Protein AF-A0A8J8SZK0-F1 (afdb_monomer_lite)

Radius of gyration: 17.5 Å; chains: 1; bounding box: 56×32×45 Å

InterPro domains:
  IPR012317 Poly(ADP-ribose) polymerase, catalytic domain [PF00644] (35-79)

Secondary structure (DSSP, 8-state):
--------SSTT--SS-SS---TTT--TT-SS-GGG-TT-EEEEEEE-GGGHHHHHHH-PPPBS--TT-SBEEEB-HHHHHHHHHHHHTTSEEEEEEEEE-GGGEEEEEE---TTT-SS-EEEEEESSTTSEEEEEEEEEEEEEES-EEEEEEEEEEEEEEEEES-EEEEEEEE--SS--

Organism: Halteria grandinella (NCBI:txid5974)

Foldseek 3Di:
DDDPQQDALAPPDPDRDNADAALQVRDRRDNHHVLPDPLWDKWKAKAELACVQVCQVPNDDWACADPQGIAGKTFHPLLSQLNNCVRHVPQWIKMWIKTHRQVQWDKDWAAAPPPRGPGIGMMTGHHPRSNMDGQEMEIEDHEREEERAAQRHEYEYHDHYYYHYHYHYVYYYYCPVDDD

pLDDT: mean 93.97, std 8.48, range [49.31, 98.62]

Sequence (180 aa):
MVEPKSRCKAADCTEAHTKHYCKICKSSDSNHKARNCPQGINLYHGTKVSVISKIISEGLNPSTSGRIGPGIYFANLDTAMHVANSRGQGTGTVVVRCRVNASKCKTGHHPKWEGVTPTSFDEWCLQDSTSYRITGILLVNGVIDGDINMPGGDIVISGVCTFRGNITAGNIDGWGGGNF

Structure (mmCIF, N/CA/C/O backbone):
data_AF-A0A8J8SZK0-F1
#
_entry.id   AF-A0A8J8SZK0-F1
#
loop_
_atom_site.group_PDB
_atom_site.id
_atom_site.type_symbol
_atom_site.label_atom_id
_atom_site.label_alt_id
_atom_site.label_comp_id
_atom_site.label_asym_id
_atom_site.label_entity_id
_atom_site.label_seq_id
_atom_site.pdbx_PDB_ins_code
_atom_site.Cartn_x
_atom_site.Cartn_y
_atom_site.Cartn_z
_atom_site.occupancy
_atom_site.B_iso_or_equiv
_atom_site.auth_seq_id
_atom_site.auth_comp_id
_atom_site.auth_asym_id
_atom_site.auth_atom_id
_atom_site.pdbx_PDB_model_num
ATOM 1 N N . MET A 1 1 ? -37.175 -9.561 25.567 1.00 49.31 1 MET A N 1
ATOM 2 C CA . MET A 1 1 ? -36.578 -8.500 24.729 1.00 49.31 1 MET A CA 1
ATOM 3 C C . MET A 1 1 ? -35.073 -8.654 24.840 1.00 49.31 1 MET A C 1
ATOM 5 O O . MET A 1 1 ? -34.579 -8.654 25.958 1.00 49.31 1 MET A O 1
ATOM 9 N N . VAL A 1 2 ? -34.364 -8.920 23.743 1.00 55.78 2 VAL A N 1
ATOM 10 C CA . VAL A 1 2 ? -32.894 -8.993 23.764 1.00 55.78 2 VAL A CA 1
ATOM 11 C C . VAL A 1 2 ? -32.396 -7.557 23.649 1.00 55.78 2 VAL A C 1
ATOM 13 O O . VAL A 1 2 ? -32.698 -6.904 22.652 1.00 55.78 2 VAL A O 1
ATOM 16 N N . GLU A 1 3 ? -31.706 -7.044 24.668 1.00 57.47 3 GLU A N 1
ATOM 17 C CA . GLU A 1 3 ? -31.039 -5.745 24.559 1.00 57.47 3 GLU A CA 1
ATOM 18 C C . GLU A 1 3 ? -30.103 -5.759 23.341 1.00 57.47 3 GLU A C 1
ATOM 20 O O . GLU A 1 3 ? -29.371 -6.739 23.144 1.00 57.47 3 GLU A O 1
ATOM 25 N N . PRO A 1 4 ? -30.112 -4.717 22.491 1.00 62.22 4 PRO A N 1
ATOM 26 C CA . PRO A 1 4 ? -29.182 -4.652 21.379 1.00 62.22 4 PRO A CA 1
ATOM 27 C C . PRO A 1 4 ? -27.761 -4.664 21.945 1.00 62.22 4 PRO A C 1
ATOM 29 O O . PRO A 1 4 ? -27.357 -3.734 22.643 1.00 62.22 4 PRO A O 1
ATOM 32 N N . LYS A 1 5 ? -27.002 -5.731 21.647 1.00 63.31 5 LYS A N 1
ATOM 33 C CA . LYS A 1 5 ? -25.571 -5.810 21.967 1.00 63.31 5 LYS A CA 1
ATOM 34 C C . LYS A 1 5 ? -24.927 -4.516 21.488 1.00 63.31 5 LYS A C 1
ATOM 36 O O . LYS A 1 5 ? -25.009 -4.205 20.299 1.00 63.31 5 LYS A O 1
ATOM 41 N N . SER A 1 6 ? -24.330 -3.762 22.407 1.00 77.00 6 SER A N 1
ATOM 42 C CA . SER A 1 6 ? -23.679 -2.497 22.087 1.00 77.00 6 SER A CA 1
ATOM 43 C C . SER A 1 6 ? -22.651 -2.730 20.977 1.00 77.00 6 SER A C 1
ATOM 45 O O . SER A 1 6 ? -21.693 -3.486 21.127 1.00 77.00 6 SER A O 1
ATOM 47 N N . ARG A 1 7 ? -22.904 -2.142 19.806 1.00 89.75 7 ARG A N 1
ATOM 48 C CA . ARG A 1 7 ? -21.981 -2.177 18.667 1.00 89.75 7 ARG A CA 1
ATOM 49 C C . ARG A 1 7 ? -21.051 -0.978 18.761 1.00 89.75 7 ARG A C 1
ATOM 51 O O . ARG A 1 7 ? -21.406 0.049 19.336 1.00 89.75 7 ARG A O 1
ATOM 58 N N . CYS A 1 8 ? -19.858 -1.106 18.193 1.00 94.81 8 CYS A N 1
ATOM 59 C CA . CYS A 1 8 ? -18.928 0.011 18.121 1.00 94.81 8 CYS A CA 1
ATOM 60 C C . CYS A 1 8 ? -19.484 1.186 17.306 1.00 94.81 8 CYS A C 1
ATOM 62 O O . CYS A 1 8 ? -20.423 1.044 16.524 1.00 94.81 8 CYS A O 1
ATOM 64 N N . LYS A 1 9 ? -18.828 2.339 17.441 1.00 94.94 9 LYS A N 1
ATOM 65 C CA . LYS A 1 9 ? -19.215 3.592 16.781 1.00 94.94 9 LYS A CA 1
ATOM 66 C C . LYS A 1 9 ? -18.810 3.673 15.306 1.00 94.94 9 LYS A C 1
ATOM 68 O O . LYS A 1 9 ? -19.183 4.631 14.637 1.00 94.94 9 LYS A O 1
ATOM 73 N N . ALA A 1 10 ? -17.994 2.741 14.807 1.00 95.00 10 ALA A N 1
ATOM 74 C CA . ALA A 1 10 ? -17.503 2.791 13.437 1.00 95.00 10 ALA A CA 1
ATOM 75 C C . ALA A 1 10 ? -18.588 2.388 12.438 1.00 95.00 10 ALA A C 1
ATOM 77 O O . ALA A 1 10 ? -19.067 1.252 12.457 1.00 95.00 10 ALA A O 1
ATOM 78 N N . ALA A 1 11 ? -18.922 3.317 11.539 1.00 87.56 11 ALA A N 1
ATOM 79 C CA . ALA A 1 11 ? -19.845 3.056 10.443 1.00 87.56 11 ALA A CA 1
ATOM 80 C C . ALA A 1 11 ? -19.405 1.813 9.645 1.00 87.56 11 ALA A C 1
ATOM 82 O O . ALA A 1 11 ? -18.209 1.557 9.443 1.00 87.56 11 ALA A O 1
ATOM 83 N N . ASP A 1 12 ? -20.387 1.004 9.250 1.00 86.31 12 ASP A N 1
ATOM 84 C CA . ASP A 1 12 ? -20.227 -0.230 8.472 1.00 86.31 12 ASP A CA 1
ATOM 85 C C . ASP A 1 12 ? -19.379 -1.325 9.138 1.00 86.31 12 ASP A C 1
ATOM 87 O O . ASP A 1 12 ? -18.973 -2.289 8.483 1.00 86.31 12 ASP A O 1
ATOM 91 N N . CYS A 1 13 ? -19.045 -1.206 10.425 1.00 91.25 13 CYS A N 1
ATOM 92 C CA . CYS A 1 13 ? -18.371 -2.275 11.149 1.00 91.25 13 CYS A CA 1
ATOM 93 C C . CYS A 1 13 ? -19.347 -3.429 11.437 1.00 91.25 13 CYS A C 1
ATOM 95 O O . CYS A 1 13 ? -20.349 -3.281 12.144 1.00 91.25 13 CYS A O 1
ATOM 97 N N . THR A 1 14 ? -19.050 -4.599 10.872 1.00 90.25 14 THR A N 1
ATOM 98 C CA . THR A 1 14 ? -19.838 -5.831 11.029 1.00 90.25 14 THR A CA 1
ATOM 99 C C . THR A 1 14 ? -19.298 -6.748 12.125 1.00 90.25 14 THR A C 1
ATOM 101 O O . THR A 1 14 ? -19.917 -7.764 12.426 1.00 90.25 14 THR A O 1
ATOM 104 N N . GLU A 1 15 ? -18.168 -6.391 12.735 1.00 90.56 15 GLU A N 1
ATOM 105 C CA . GLU A 1 15 ? -17.519 -7.175 13.781 1.00 90.56 15 GLU A CA 1
ATOM 106 C C . GLU A 1 15 ? -18.238 -7.013 15.132 1.00 90.56 15 GLU A C 1
ATOM 108 O O . GLU A 1 15 ? -18.792 -5.959 15.461 1.00 90.56 15 GLU A O 1
ATOM 113 N N . ALA A 1 16 ? -18.239 -8.081 15.930 1.00 92.12 16 ALA A N 1
ATOM 114 C CA . ALA A 1 16 ? -18.909 -8.119 17.224 1.00 92.12 16 ALA A CA 1
ATOM 115 C C . ALA A 1 16 ? -18.003 -7.562 18.335 1.00 92.12 16 ALA A C 1
ATOM 117 O O . ALA A 1 16 ? -17.349 -8.314 19.053 1.00 92.12 16 ALA A O 1
ATOM 118 N N . HIS A 1 17 ? -17.972 -6.237 18.485 1.00 92.50 17 HIS A N 1
ATOM 119 C CA . HIS A 1 17 ? -17.230 -5.562 19.553 1.00 92.50 17 HIS A CA 1
ATOM 120 C C . HIS A 1 17 ? -17.855 -4.201 19.920 1.00 92.50 17 HIS A C 1
ATOM 122 O O . HIS A 1 17 ? -18.573 -3.589 19.127 1.00 92.50 17 HIS A O 1
ATOM 128 N N . THR A 1 18 ? -17.555 -3.701 21.123 1.00 95.25 18 THR A N 1
ATOM 129 C CA . THR A 1 18 ? -18.160 -2.473 21.684 1.00 95.25 18 THR A CA 1
ATOM 130 C C . THR A 1 18 ? -17.348 -1.203 21.419 1.00 95.25 18 THR A C 1
ATOM 132 O O . THR A 1 18 ? -17.902 -0.108 21.433 1.00 95.25 18 THR A O 1
ATOM 135 N N . LYS A 1 19 ? -16.045 -1.334 21.135 1.00 96.31 19 LYS A N 1
ATOM 136 C CA . LYS A 1 19 ? -15.126 -0.232 20.797 1.00 96.31 19 LYS A CA 1
ATOM 137 C C . LYS A 1 19 ? -14.391 -0.533 19.502 1.00 96.31 19 LYS A C 1
ATOM 139 O O . LYS A 1 19 ? -14.050 -1.690 19.281 1.00 96.31 19 LYS A O 1
ATOM 144 N N . HIS A 1 20 ? -14.145 0.466 18.655 1.00 96.62 20 HIS A N 1
ATOM 145 C CA . HIS A 1 20 ? -13.394 0.259 17.409 1.00 96.62 20 HIS A CA 1
ATOM 146 C C . HIS A 1 20 ? -12.003 0.884 17.490 1.00 96.62 20 HIS A C 1
ATOM 148 O O . HIS A 1 20 ? -11.860 2.105 17.532 1.00 96.62 20 HIS A O 1
ATOM 154 N N . TYR A 1 21 ? -10.961 0.063 17.464 1.00 96.94 21 TYR A N 1
ATOM 155 C CA . TYR A 1 21 ? -9.591 0.562 17.447 1.00 96.94 21 TYR A CA 1
ATOM 156 C C . TYR A 1 21 ? -9.166 0.984 16.035 1.00 96.94 21 TYR A C 1
ATOM 158 O O . TYR A 1 21 ? -9.271 0.210 15.084 1.00 96.94 21 TYR A O 1
ATOM 166 N N . CYS A 1 22 ? -8.607 2.187 15.899 1.00 97.38 22 CYS A N 1
ATOM 167 C CA . CYS A 1 22 ? -8.012 2.634 14.643 1.00 97.38 22 CYS A CA 1
ATOM 168 C C . CYS A 1 22 ? -6.484 2.607 14.722 1.00 97.38 22 CYS A C 1
ATOM 170 O O . CYS A 1 22 ? -5.864 3.430 15.391 1.00 97.38 22 CYS A O 1
ATOM 172 N N . LYS A 1 23 ? -5.853 1.714 13.953 1.00 96.38 23 LYS A N 1
ATOM 173 C CA . LYS A 1 23 ? -4.388 1.565 13.930 1.00 96.38 23 LYS A CA 1
ATOM 174 C C . LYS A 1 23 ? -3.607 2.754 13.354 1.00 96.38 23 LYS A C 1
ATOM 176 O O . LYS A 1 23 ? -2.403 2.822 13.570 1.00 96.38 23 LYS A O 1
ATOM 181 N N . ILE A 1 24 ? -4.272 3.677 12.650 1.00 97.38 24 ILE A N 1
ATOM 182 C CA . ILE A 1 24 ? -3.642 4.854 12.022 1.00 97.38 24 ILE A CA 1
ATOM 183 C C . ILE A 1 24 ? -3.539 6.032 13.000 1.00 97.38 24 ILE A C 1
ATOM 185 O O . ILE A 1 24 ? -2.471 6.622 13.147 1.00 97.38 24 ILE A O 1
ATOM 189 N N . CYS A 1 25 ? -4.633 6.381 13.684 1.00 96.44 25 CYS A N 1
ATOM 190 C CA . CYS A 1 25 ? -4.641 7.458 14.685 1.00 96.44 25 CYS A CA 1
ATOM 191 C C . CYS A 1 25 ? -4.443 6.959 16.123 1.00 96.44 25 CYS A C 1
ATOM 193 O O . CYS A 1 25 ? -4.338 7.767 17.040 1.00 96.44 25 CYS A O 1
ATOM 195 N N . LYS A 1 26 ? -4.404 5.635 16.327 1.00 95.69 26 LYS A N 1
ATOM 196 C CA . LYS A 1 26 ? -4.274 4.951 17.624 1.00 95.69 26 LYS A CA 1
ATOM 197 C C . LYS A 1 26 ? -5.420 5.225 18.609 1.00 95.69 26 LYS A C 1
ATOM 199 O O . LYS A 1 26 ? -5.297 4.909 19.788 1.00 95.69 26 LYS A O 1
ATOM 204 N N . SER A 1 27 ? -6.550 5.756 18.135 1.00 96.81 27 SER A N 1
ATOM 205 C CA . SER A 1 27 ? -7.758 5.904 18.953 1.00 96.81 27 SER A CA 1
ATOM 206 C C . SER A 1 27 ? -8.300 4.530 19.356 1.00 96.81 27 SER A C 1
ATOM 208 O O . SER A 1 27 ? -8.510 3.665 18.502 1.00 96.81 27 SER A O 1
ATOM 210 N N . SER A 1 28 ? -8.519 4.339 20.659 1.00 96.62 28 SER A N 1
ATOM 211 C CA . SER A 1 28 ? -9.022 3.096 21.259 1.00 96.62 28 SER A CA 1
ATOM 212 C C . SER A 1 28 ? -10.527 2.878 21.084 1.00 96.62 28 SER A C 1
ATOM 214 O O . SER A 1 28 ? -10.998 1.761 21.283 1.00 96.62 28 SER A O 1
ATOM 216 N N . ASP A 1 29 ? -11.273 3.915 20.697 1.00 97.00 29 ASP A N 1
ATOM 217 C CA . ASP A 1 29 ? -12.711 3.854 20.426 1.00 97.00 29 ASP A CA 1
ATOM 218 C C . ASP A 1 29 ? -13.115 4.889 19.364 1.00 97.00 29 ASP A C 1
ATOM 220 O O . ASP A 1 29 ? -13.779 5.895 19.619 1.00 97.00 29 ASP A O 1
ATOM 224 N N . SER A 1 30 ? -12.623 4.659 18.155 1.00 96.62 30 SER A N 1
ATOM 225 C CA . SER A 1 30 ? -12.889 5.472 16.976 1.00 96.62 30 SER A CA 1
ATOM 226 C C . SER A 1 30 ? -14.275 5.211 16.376 1.00 96.62 30 SER A C 1
ATOM 228 O O . SER A 1 30 ? -14.866 4.143 16.513 1.00 96.62 30 SER A O 1
ATOM 230 N N . ASN A 1 31 ? -14.782 6.197 15.643 1.00 96.69 31 ASN A N 1
ATOM 231 C CA . ASN A 1 31 ? -16.013 6.109 14.855 1.00 96.69 31 ASN A CA 1
ATOM 232 C C . ASN A 1 31 ? -15.751 5.817 13.364 1.00 96.69 31 ASN A C 1
ATOM 234 O O . ASN A 1 31 ? -16.629 6.013 12.527 1.00 96.69 31 ASN A O 1
ATOM 238 N N . HIS A 1 32 ? -14.546 5.368 13.009 1.00 95.88 32 HIS A N 1
ATOM 239 C CA . HIS A 1 32 ? -14.136 5.151 11.626 1.00 95.88 32 HIS A CA 1
ATOM 240 C C . HIS A 1 32 ? -13.241 3.922 11.504 1.00 95.88 32 HIS A C 1
ATOM 242 O O . HIS A 1 32 ? -12.427 3.640 12.379 1.00 95.88 32 HIS A O 1
ATOM 248 N N . LYS A 1 33 ? -13.316 3.235 10.363 1.00 95.88 33 LYS A N 1
ATOM 249 C CA . LYS A 1 33 ? -12.344 2.196 10.005 1.00 95.88 33 LYS A CA 1
ATOM 250 C C . LYS A 1 33 ? -11.005 2.826 9.635 1.00 95.88 33 LYS A C 1
ATOM 252 O O . LYS A 1 33 ? -10.965 3.918 9.072 1.00 95.88 33 LYS A O 1
ATOM 257 N N . ALA A 1 34 ? -9.905 2.095 9.828 1.00 96.19 34 ALA A N 1
ATOM 258 C CA . ALA A 1 34 ? -8.560 2.564 9.475 1.00 96.19 34 ALA A CA 1
ATOM 259 C C . ALA A 1 34 ? -8.448 3.077 8.024 1.00 96.19 34 ALA A C 1
ATOM 261 O O . ALA A 1 34 ? -7.819 4.100 7.785 1.00 96.19 34 ALA A O 1
ATOM 262 N N . ARG A 1 35 ? -9.109 2.431 7.055 1.00 95.44 35 ARG A N 1
ATOM 263 C CA . ARG A 1 35 ? -9.113 2.892 5.652 1.00 95.44 35 ARG A CA 1
ATOM 264 C C . ARG A 1 35 ? -9.694 4.298 5.447 1.00 95.44 35 ARG A C 1
ATOM 266 O O . ARG A 1 35 ? -9.275 4.979 4.524 1.00 95.44 35 ARG A O 1
ATOM 273 N N . ASN A 1 36 ? -10.583 4.729 6.340 1.00 95.75 36 ASN A N 1
ATOM 274 C CA . ASN A 1 36 ? -11.274 6.017 6.296 1.00 95.75 36 ASN A CA 1
ATOM 275 C C . ASN A 1 36 ? -10.771 6.950 7.408 1.00 95.75 36 ASN A C 1
ATOM 277 O O . ASN A 1 36 ? -11.469 7.878 7.806 1.00 95.75 36 ASN A O 1
ATOM 281 N N . CYS A 1 37 ? -9.583 6.687 7.970 1.00 97.06 37 CYS A N 1
ATOM 282 C CA . CYS A 1 37 ? -9.064 7.502 9.058 1.00 97.06 37 CYS A CA 1
ATOM 283 C C . CYS A 1 37 ? -8.837 8.951 8.584 1.00 97.06 37 CYS A C 1
ATOM 285 O O . CYS A 1 37 ? -8.103 9.150 7.605 1.00 97.06 37 CYS A O 1
ATOM 287 N N . PRO A 1 38 ? -9.402 9.959 9.278 1.00 96.88 38 PRO A N 1
ATOM 288 C CA . PRO A 1 38 ? -9.271 11.364 8.892 1.00 96.88 38 PRO A CA 1
ATOM 289 C C . PRO A 1 38 ? -7.854 11.910 9.106 1.00 96.88 38 PRO A C 1
ATOM 291 O O . PRO A 1 38 ? -7.465 12.861 8.445 1.00 96.88 38 PRO A O 1
ATOM 294 N N . GLN A 1 39 ? -7.061 11.290 9.986 1.00 96.94 39 GLN A N 1
ATOM 295 C CA . GLN A 1 39 ? -5.637 11.616 10.157 1.00 96.94 39 GLN A CA 1
ATOM 296 C C . GLN A 1 39 ? -4.731 10.896 9.150 1.00 96.94 39 GLN A C 1
ATOM 298 O O . GLN A 1 39 ? -3.521 11.108 9.136 1.00 96.94 39 GLN A O 1
ATOM 303 N N . GLY A 1 40 ? -5.292 9.981 8.359 1.00 97.56 40 GLY A N 1
ATOM 304 C CA . GLY A 1 40 ? -4.555 9.311 7.304 1.00 97.56 40 GLY A CA 1
ATOM 305 C C . GLY A 1 40 ? -4.518 10.156 6.034 1.00 97.56 40 GLY A C 1
ATOM 306 O O . GLY A 1 40 ? -5.466 10.875 5.742 1.00 97.56 40 GLY A O 1
ATOM 307 N N . ILE A 1 41 ? -3.469 9.994 5.243 1.00 97.69 41 ILE A N 1
ATOM 308 C CA . ILE A 1 41 ? -3.401 10.409 3.841 1.00 97.69 41 ILE A CA 1
ATOM 309 C C . ILE A 1 41 ? -3.080 9.189 2.977 1.00 97.69 41 ILE A C 1
ATOM 311 O O . ILE A 1 41 ? -2.645 8.158 3.499 1.00 97.69 41 ILE A O 1
ATOM 315 N N . ASN A 1 42 ? -3.325 9.287 1.672 1.00 98.00 42 ASN A N 1
ATOM 316 C CA . ASN A 1 42 ? -2.936 8.235 0.739 1.00 98.00 42 ASN A CA 1
ATOM 317 C C . ASN A 1 42 ? -1.468 8.424 0.362 1.00 98.00 42 ASN A C 1
ATOM 319 O O . ASN A 1 42 ? -1.080 9.494 -0.099 1.00 98.00 42 ASN A O 1
ATOM 323 N N . LEU A 1 43 ? -0.676 7.380 0.572 1.00 98.31 43 LEU A N 1
ATOM 324 C CA . LEU A 1 43 ? 0.706 7.281 0.129 1.00 98.31 43 LEU A CA 1
ATOM 325 C C . LEU A 1 43 ? 0.922 5.929 -0.548 1.00 98.31 43 LEU A C 1
ATOM 327 O O . LEU A 1 43 ? 0.174 4.973 -0.324 1.00 98.31 43 LEU A O 1
ATOM 331 N N . TYR A 1 44 ? 1.954 5.848 -1.376 1.00 98.56 44 TYR A N 1
ATOM 332 C CA . TYR A 1 44 ? 2.097 4.775 -2.346 1.00 98.56 44 TYR A CA 1
ATOM 333 C C . TYR A 1 44 ? 3.447 4.084 -2.200 1.00 98.56 44 TYR A C 1
ATOM 335 O O . TYR A 1 44 ? 4.473 4.724 -1.968 1.00 98.56 44 TYR A O 1
ATOM 343 N N . HIS A 1 45 ? 3.437 2.762 -2.335 1.00 98.44 45 HIS A N 1
ATOM 344 C CA . HIS A 1 45 ? 4.630 1.928 -2.287 1.00 98.44 45 HIS A CA 1
ATOM 345 C C . HIS A 1 45 ? 4.795 1.191 -3.617 1.00 98.44 45 HIS A C 1
ATOM 347 O O . HIS A 1 45 ? 4.025 0.281 -3.930 1.00 98.44 45 HIS A O 1
ATOM 353 N N . GLY A 1 46 ? 5.797 1.594 -4.399 1.00 97.94 46 GLY A N 1
ATOM 354 C CA . GLY A 1 46 ? 6.153 0.934 -5.652 1.00 97.94 46 GLY A CA 1
ATOM 355 C C . GLY A 1 46 ? 6.974 -0.330 -5.413 1.00 97.94 46 GLY A C 1
ATOM 356 O O . GLY A 1 46 ? 7.976 -0.305 -4.692 1.00 97.94 46 GLY A O 1
ATOM 357 N N . THR A 1 47 ? 6.573 -1.450 -6.012 1.00 97.31 47 THR A N 1
ATOM 358 C CA . THR A 1 47 ? 7.235 -2.741 -5.786 1.00 97.31 47 THR A CA 1
ATOM 359 C C . THR A 1 47 ? 7.180 -3.656 -7.013 1.00 97.31 47 THR A C 1
ATOM 361 O O . THR A 1 47 ? 6.745 -3.242 -8.083 1.00 97.31 47 THR A O 1
ATOM 364 N N . LYS A 1 48 ? 7.696 -4.884 -6.884 1.00 96.88 48 LYS A N 1
ATOM 365 C CA . LYS A 1 48 ? 7.667 -5.902 -7.945 1.00 96.88 48 LYS A CA 1
ATOM 366 C C . LYS A 1 48 ? 6.329 -6.634 -7.942 1.00 96.88 48 LYS A C 1
ATOM 368 O O . LYS A 1 48 ? 5.797 -6.929 -6.874 1.00 96.88 48 LYS A O 1
ATOM 373 N N . VAL A 1 49 ? 5.833 -7.009 -9.119 1.00 97.19 49 VAL A N 1
ATOM 374 C CA . VAL A 1 49 ? 4.592 -7.796 -9.239 1.00 97.19 49 VAL A CA 1
ATOM 375 C C . VAL A 1 49 ? 4.692 -9.102 -8.444 1.00 97.19 49 VAL A C 1
ATOM 377 O O . VAL A 1 49 ? 3.790 -9.429 -7.682 1.00 97.19 49 VAL A O 1
ATOM 380 N N . SER A 1 50 ? 5.841 -9.780 -8.499 1.00 95.88 50 SER A N 1
ATOM 381 C CA . SER A 1 50 ? 6.065 -11.067 -7.825 1.00 95.88 50 SER A CA 1
ATOM 382 C C . SER A 1 50 ? 5.971 -11.047 -6.293 1.00 95.88 50 SER A C 1
ATOM 384 O O . SER A 1 50 ? 5.870 -12.109 -5.686 1.00 95.88 50 SER A O 1
ATOM 386 N N . VAL A 1 51 ? 6.002 -9.877 -5.641 1.00 95.31 51 VAL A N 1
ATOM 387 C CA . VAL A 1 51 ? 5.877 -9.780 -4.173 1.00 95.31 51 VAL A CA 1
ATOM 388 C C . VAL A 1 51 ? 4.482 -9.372 -3.706 1.00 95.31 51 VAL A C 1
ATOM 390 O O . VAL A 1 51 ? 4.246 -9.305 -2.500 1.00 95.31 51 VAL A O 1
ATOM 393 N N . ILE A 1 52 ? 3.548 -9.101 -4.623 1.00 96.31 52 ILE A N 1
ATOM 394 C CA . ILE A 1 52 ? 2.248 -8.538 -4.257 1.00 96.31 52 ILE A CA 1
ATOM 395 C C . ILE A 1 52 ? 1.418 -9.495 -3.403 1.00 96.31 52 ILE A C 1
ATOM 397 O O . ILE A 1 52 ? 0.913 -9.074 -2.367 1.00 96.31 52 ILE A O 1
ATOM 401 N N . SER A 1 53 ? 1.362 -10.783 -3.752 1.00 94.69 53 SER A N 1
ATOM 402 C CA . SER A 1 53 ? 0.598 -11.792 -3.006 1.00 94.69 53 SER A CA 1
ATOM 403 C C . SER A 1 53 ? 1.077 -11.875 -1.552 1.00 94.69 53 SER A C 1
ATOM 405 O O . SER A 1 53 ? 0.264 -11.892 -0.632 1.00 94.69 53 SER A O 1
ATOM 407 N N . LYS A 1 54 ? 2.399 -11.779 -1.333 1.00 95.50 54 LYS A N 1
ATOM 408 C CA . LYS A 1 54 ? 3.006 -11.714 0.005 1.00 95.50 54 LYS A CA 1
ATOM 409 C C . LYS A 1 54 ? 2.645 -10.428 0.753 1.00 95.50 54 LYS A C 1
ATOM 411 O O . LYS A 1 54 ? 2.328 -10.468 1.935 1.00 95.50 54 LYS A O 1
ATOM 416 N N . ILE A 1 55 ? 2.667 -9.277 0.078 1.00 97.00 55 ILE A N 1
ATOM 417 C CA . ILE A 1 55 ? 2.275 -7.998 0.693 1.00 97.00 55 ILE A CA 1
ATOM 418 C C . ILE A 1 55 ? 0.794 -8.005 1.087 1.00 97.00 55 ILE A C 1
ATOM 420 O O . ILE A 1 55 ? 0.432 -7.422 2.106 1.00 97.00 55 ILE A O 1
ATOM 424 N N . ILE A 1 56 ? -0.070 -8.655 0.309 1.00 96.31 56 ILE A N 1
ATOM 425 C CA . ILE A 1 56 ? -1.491 -8.764 0.643 1.00 96.31 56 ILE A CA 1
ATOM 426 C C . ILE A 1 56 ? -1.718 -9.695 1.838 1.00 96.31 56 ILE A C 1
ATOM 428 O O . ILE A 1 56 ? -2.533 -9.360 2.699 1.00 96.31 56 ILE A O 1
ATOM 432 N N . SER A 1 57 ? -0.995 -10.815 1.932 1.00 94.94 57 SER A N 1
ATOM 433 C CA . SER A 1 57 ? -1.152 -11.767 3.038 1.00 94.94 57 SER A CA 1
ATOM 434 C C . SER A 1 57 ? -0.491 -11.312 4.344 1.00 94.94 57 SER A C 1
ATOM 436 O O . SER A 1 57 ? -1.066 -11.498 5.413 1.00 9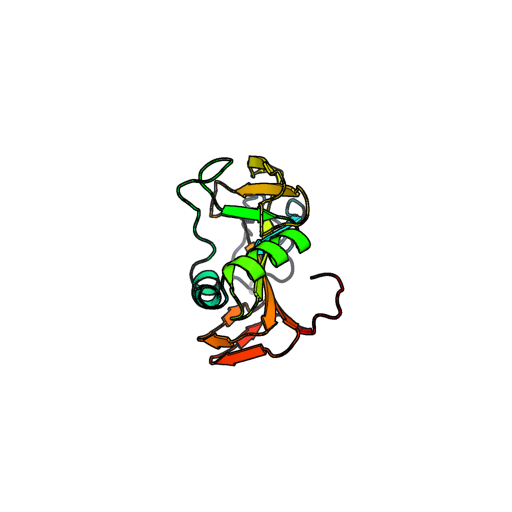4.94 57 SER A O 1
ATOM 438 N N . GLU A 1 58 ? 0.697 -10.709 4.278 1.00 95.44 58 GLU A N 1
ATOM 439 C CA . GLU A 1 58 ? 1.526 -10.387 5.453 1.00 95.44 58 GLU A CA 1
ATOM 440 C C . GLU A 1 58 ? 1.601 -8.884 5.755 1.00 95.44 58 GLU A C 1
ATOM 442 O O . GLU A 1 58 ? 1.931 -8.478 6.870 1.00 95.44 58 GLU A O 1
ATOM 447 N N . GLY A 1 59 ? 1.282 -8.040 4.775 1.00 96.75 59 GLY A N 1
ATOM 448 C CA . GLY A 1 59 ? 1.562 -6.610 4.815 1.00 96.75 59 GLY A CA 1
ATOM 449 C C . GLY A 1 59 ? 2.939 -6.240 4.249 1.00 96.75 59 GLY A C 1
ATOM 450 O O . GLY A 1 59 ? 3.749 -7.066 3.835 1.00 96.75 59 GLY A O 1
ATOM 451 N N . LEU A 1 60 ? 3.204 -4.937 4.217 1.00 97.25 60 LEU A N 1
ATOM 452 C CA . LEU A 1 60 ? 4.509 -4.353 3.937 1.00 97.25 60 LEU A CA 1
ATOM 453 C C . LEU A 1 60 ? 5.472 -4.618 5.100 1.00 97.25 60 LEU A C 1
ATOM 455 O O . LEU A 1 60 ? 5.205 -4.230 6.240 1.00 97.25 60 LEU A O 1
ATOM 459 N N . ASN A 1 61 ? 6.618 -5.215 4.779 1.00 94.25 61 ASN A N 1
ATOM 460 C CA . ASN A 1 61 ? 7.707 -5.422 5.725 1.00 94.25 61 ASN A CA 1
ATOM 461 C C . ASN A 1 61 ? 8.633 -4.193 5.757 1.00 94.25 61 ASN A C 1
ATOM 463 O O . ASN A 1 61 ? 9.023 -3.705 4.691 1.00 94.25 61 ASN A O 1
ATOM 467 N N . PRO A 1 62 ? 8.994 -3.675 6.946 1.00 95.12 62 PRO A N 1
ATOM 468 C CA . PRO A 1 62 ? 9.926 -2.561 7.055 1.00 95.12 62 PRO A CA 1
ATOM 469 C C . PRO A 1 62 ? 11.325 -2.975 6.591 1.00 95.12 62 PRO A C 1
ATOM 471 O O . PRO A 1 62 ? 11.794 -4.074 6.882 1.00 95.12 62 PRO A O 1
ATOM 474 N N . SER A 1 63 ? 12.010 -2.066 5.901 1.00 93.50 63 SER A N 1
ATOM 475 C CA . SER A 1 63 ? 13.435 -2.216 5.616 1.00 93.50 63 SER A CA 1
ATOM 476 C C . SER A 1 63 ? 14.255 -2.028 6.894 1.00 93.50 63 SER A C 1
ATOM 478 O O . SER A 1 63 ? 13.914 -1.202 7.745 1.00 93.50 63 SER A O 1
ATOM 480 N N . THR A 1 64 ? 15.371 -2.749 7.009 1.00 94.31 64 THR A N 1
ATOM 481 C CA . THR A 1 64 ? 16.347 -2.595 8.103 1.00 94.31 64 THR A CA 1
ATOM 482 C C . THR A 1 64 ? 17.277 -1.395 7.906 1.00 94.31 64 THR A C 1
ATOM 484 O O . THR A 1 64 ? 17.982 -1.002 8.833 1.00 94.31 64 THR A O 1
ATOM 487 N N . SER A 1 65 ? 17.270 -0.784 6.719 1.00 93.38 65 SER A N 1
ATOM 488 C CA . SER A 1 65 ? 18.068 0.394 6.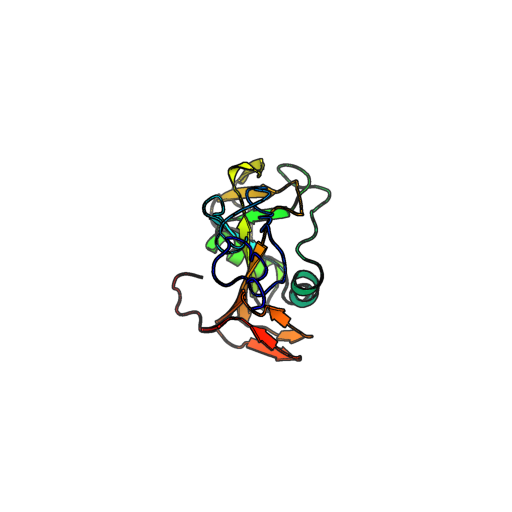369 1.00 93.38 65 SER A CA 1
ATOM 489 C C . SER A 1 65 ? 17.368 1.265 5.315 1.00 93.38 65 SER A C 1
ATOM 491 O O . SER A 1 65 ? 16.357 0.875 4.729 1.00 93.38 65 SER A O 1
ATOM 493 N N . GLY A 1 66 ? 17.895 2.464 5.074 1.00 89.75 66 GLY A N 1
ATOM 494 C CA . GLY A 1 66 ? 17.381 3.395 4.072 1.00 89.75 66 GLY A CA 1
ATOM 495 C C . GLY A 1 66 ? 17.884 4.815 4.319 1.00 89.75 66 GLY A C 1
ATOM 496 O O . GLY A 1 66 ? 18.450 5.098 5.376 1.00 89.75 66 GLY A O 1
ATOM 497 N N . ARG A 1 67 ? 17.679 5.717 3.353 1.00 93.12 67 ARG A N 1
ATOM 498 C CA . ARG A 1 67 ? 18.209 7.096 3.376 1.00 93.12 67 ARG A CA 1
ATOM 499 C C . ARG A 1 67 ? 17.834 7.878 4.642 1.00 93.12 67 ARG A C 1
ATOM 501 O O . ARG A 1 67 ? 18.661 8.596 5.188 1.00 93.12 67 ARG A O 1
ATOM 508 N N . ILE A 1 68 ? 16.599 7.706 5.107 1.00 94.75 68 ILE A N 1
ATOM 509 C CA . ILE A 1 68 ? 16.041 8.333 6.322 1.00 94.75 68 ILE A CA 1
ATOM 510 C C . ILE A 1 68 ? 15.838 7.343 7.488 1.00 94.75 68 ILE A C 1
ATOM 512 O O . ILE A 1 68 ? 15.144 7.641 8.464 1.00 94.75 68 ILE A O 1
ATOM 516 N N . GLY A 1 69 ? 16.495 6.181 7.413 1.00 95.62 69 GLY A N 1
ATOM 517 C CA . GLY A 1 69 ? 16.508 5.147 8.447 1.00 95.62 69 GLY A CA 1
ATOM 518 C C . GLY A 1 69 ? 15.575 3.955 8.184 1.00 95.62 69 GLY A C 1
ATOM 519 O O . GLY A 1 69 ? 14.887 3.905 7.168 1.00 95.62 69 GLY A O 1
ATOM 520 N N . PRO A 1 70 ? 15.554 2.965 9.093 1.00 96.56 70 PRO A N 1
ATOM 521 C CA . PRO A 1 70 ? 14.727 1.769 8.947 1.00 96.56 70 PRO A CA 1
ATOM 522 C C . PRO A 1 70 ? 13.229 2.093 9.001 1.00 96.56 70 PRO A C 1
ATOM 524 O O . PRO A 1 70 ? 12.796 2.932 9.799 1.00 96.56 70 PRO A O 1
ATOM 527 N N . GLY A 1 71 ? 12.444 1.381 8.192 1.00 97.25 71 GLY A N 1
ATOM 528 C CA . GLY A 1 71 ? 10.988 1.512 8.132 1.00 97.25 71 GLY A CA 1
ATOM 529 C C . GLY A 1 71 ? 10.391 1.168 6.767 1.00 97.25 71 GLY A C 1
ATOM 530 O O . GLY A 1 71 ? 11.060 0.635 5.878 1.00 97.25 71 GLY A O 1
ATOM 531 N N . ILE A 1 72 ? 9.097 1.444 6.616 1.00 98.06 72 ILE A N 1
ATOM 532 C CA . ILE A 1 72 ? 8.360 1.266 5.360 1.00 98.06 72 ILE A CA 1
ATOM 533 C C . ILE A 1 72 ? 8.350 2.594 4.612 1.00 98.06 72 ILE A C 1
ATOM 535 O O . ILE A 1 72 ? 7.883 3.601 5.140 1.00 98.06 72 ILE A O 1
ATOM 539 N N . TYR A 1 73 ? 8.836 2.572 3.377 1.00 97.62 73 TYR A N 1
ATOM 540 C CA . TYR A 1 73 ? 8.957 3.754 2.535 1.00 97.62 73 TYR A CA 1
ATOM 541 C C . TYR A 1 73 ? 7.730 3.953 1.657 1.00 97.62 73 TYR A C 1
ATOM 543 O O . TYR A 1 73 ? 7.269 3.014 1.003 1.00 97.62 73 TYR A O 1
ATOM 551 N N . PHE A 1 74 ? 7.259 5.190 1.599 1.00 98.38 74 PHE A N 1
ATOM 552 C CA . PHE A 1 74 ? 6.193 5.625 0.718 1.00 98.38 74 PHE A CA 1
ATOM 553 C C . PHE A 1 74 ? 6.571 6.913 -0.014 1.00 98.38 74 PHE A C 1
ATOM 555 O O . PHE A 1 74 ? 7.411 7.683 0.453 1.00 98.38 74 PHE A O 1
ATOM 562 N N . ALA A 1 75 ? 5.897 7.156 -1.132 1.00 98.06 75 ALA A N 1
ATOM 563 C CA . ALA A 1 75 ? 5.965 8.392 -1.901 1.00 98.06 75 ALA A CA 1
ATOM 564 C C . ALA A 1 75 ? 4.571 8.768 -2.435 1.00 98.06 75 ALA A C 1
ATOM 566 O O . ALA A 1 75 ? 3.579 8.082 -2.159 1.00 98.06 75 ALA A O 1
ATOM 567 N N . ASN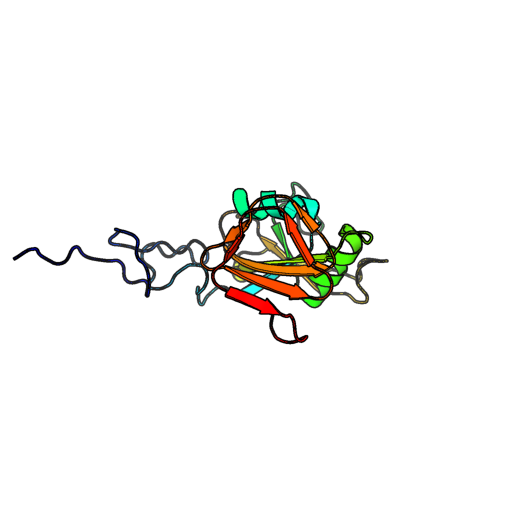 A 1 76 ? 4.492 9.847 -3.217 1.00 97.62 76 ASN A N 1
ATOM 568 C CA . ASN A 1 76 ? 3.327 10.114 -4.062 1.00 97.62 76 ASN A CA 1
ATOM 569 C C . ASN A 1 76 ? 3.183 9.048 -5.172 1.00 97.62 76 ASN A C 1
ATOM 571 O O . ASN A 1 76 ? 4.091 8.241 -5.395 1.00 97.62 76 ASN A O 1
ATOM 575 N N . LEU A 1 77 ? 2.031 9.032 -5.852 1.00 96.75 77 LEU A N 1
ATOM 576 C CA . LEU A 1 77 ? 1.723 8.018 -6.862 1.00 96.75 77 LEU A CA 1
ATOM 577 C C . LEU A 1 77 ? 2.735 8.015 -8.013 1.00 96.75 77 LEU A C 1
ATOM 579 O O . LEU A 1 77 ? 3.283 6.959 -8.321 1.00 96.75 77 LEU A O 1
ATOM 583 N N . ASP A 1 78 ? 3.031 9.174 -8.599 1.00 96.31 78 ASP A N 1
ATOM 584 C CA . ASP A 1 78 ? 3.925 9.280 -9.760 1.00 96.31 78 ASP A CA 1
ATOM 585 C C . ASP A 1 78 ? 5.316 8.714 -9.451 1.00 96.31 78 ASP A C 1
ATOM 587 O O . ASP A 1 78 ? 5.873 7.905 -10.196 1.00 96.31 78 ASP A O 1
ATOM 591 N N . THR A 1 79 ? 5.855 9.053 -8.282 1.00 97.88 79 THR A N 1
ATOM 592 C CA . THR A 1 79 ? 7.147 8.540 -7.818 1.00 97.88 79 THR A CA 1
ATOM 593 C C . THR A 1 79 ? 7.078 7.039 -7.547 1.00 97.88 79 THR A C 1
ATOM 595 O O . THR A 1 79 ? 7.970 6.294 -7.956 1.00 97.88 79 THR A O 1
ATOM 598 N N . ALA A 1 80 ? 6.015 6.557 -6.896 1.00 97.94 80 ALA A N 1
ATOM 599 C CA . ALA A 1 80 ? 5.834 5.130 -6.652 1.00 97.94 80 ALA A CA 1
ATOM 600 C C . ALA A 1 80 ? 5.696 4.332 -7.961 1.00 97.94 80 ALA A C 1
ATOM 602 O O . ALA A 1 80 ? 6.217 3.220 -8.039 1.00 97.94 80 ALA A O 1
ATOM 603 N N . MET A 1 81 ? 5.078 4.903 -8.998 1.00 97.00 81 MET A N 1
ATOM 604 C CA . MET A 1 81 ? 5.009 4.328 -10.343 1.00 97.00 81 MET A CA 1
ATOM 605 C C . MET A 1 81 ? 6.395 4.221 -10.980 1.00 97.00 81 MET A C 1
ATOM 607 O O . MET A 1 81 ? 6.749 3.163 -11.497 1.00 97.00 81 MET A O 1
ATOM 611 N N . HIS A 1 82 ? 7.219 5.269 -10.907 1.00 97.69 82 HIS A N 1
ATOM 612 C CA . HIS A 1 82 ? 8.606 5.219 -11.386 1.00 97.69 82 HIS A CA 1
ATOM 613 C C . HIS A 1 82 ? 9.429 4.138 -10.673 1.00 97.69 82 HIS A C 1
ATOM 615 O O . HIS A 1 82 ? 10.101 3.329 -11.318 1.00 97.69 82 HIS A O 1
ATOM 621 N N . VAL A 1 83 ? 9.316 4.063 -9.344 1.00 97.19 83 VAL A N 1
ATOM 622 C CA . VAL A 1 83 ? 9.986 3.035 -8.536 1.00 97.19 83 VAL A CA 1
ATOM 623 C C . VAL A 1 83 ? 9.492 1.632 -8.898 1.00 97.19 83 VAL A C 1
ATOM 625 O O . VAL A 1 83 ? 10.307 0.723 -9.056 1.00 97.19 83 VAL A O 1
ATOM 628 N N . ALA A 1 84 ? 8.182 1.438 -9.053 1.00 97.62 84 ALA A N 1
ATOM 629 C CA . ALA A 1 84 ? 7.598 0.156 -9.436 1.00 97.62 84 ALA A CA 1
ATOM 630 C C . ALA A 1 84 ? 8.047 -0.286 -10.837 1.00 97.62 84 ALA A C 1
ATOM 632 O O . ALA A 1 84 ? 8.494 -1.420 -10.984 1.00 97.62 84 ALA A O 1
ATOM 633 N N . ASN A 1 85 ? 8.031 0.612 -11.829 1.00 96.81 85 ASN A N 1
ATOM 634 C CA . ASN A 1 85 ? 8.539 0.341 -13.179 1.00 96.81 85 ASN A CA 1
ATOM 635 C C . ASN A 1 85 ? 10.016 -0.088 -13.147 1.00 96.81 85 ASN A C 1
ATOM 637 O O . ASN A 1 85 ? 10.383 -1.118 -13.715 1.00 96.81 85 ASN A O 1
ATOM 641 N N . SER A 1 86 ? 10.861 0.670 -12.436 1.00 96.88 86 SER A N 1
ATOM 642 C CA . SER A 1 86 ? 12.289 0.360 -12.294 1.00 96.88 86 SER A CA 1
ATOM 643 C C . SER A 1 86 ? 12.520 -1.004 -11.633 1.00 96.88 86 SER A C 1
ATOM 645 O O . SER A 1 86 ? 13.331 -1.801 -12.104 1.00 96.88 86 SER A O 1
ATOM 647 N N . ARG A 1 87 ? 11.763 -1.320 -10.574 1.00 94.81 87 ARG A N 1
ATOM 648 C CA . ARG A 1 87 ? 11.841 -2.611 -9.874 1.00 94.81 87 ARG A CA 1
ATOM 649 C C . ARG A 1 87 ? 11.291 -3.774 -10.698 1.00 94.81 87 ARG A C 1
ATOM 651 O O . ARG A 1 87 ? 11.794 -4.888 -10.553 1.00 94.81 87 ARG A O 1
ATOM 658 N N . GLY A 1 88 ? 10.255 -3.527 -11.496 1.00 91.81 88 GLY A N 1
ATOM 659 C CA . GLY A 1 88 ? 9.561 -4.518 -12.312 1.00 91.81 88 GLY A CA 1
ATOM 660 C C . GLY A 1 88 ? 10.355 -4.965 -13.537 1.00 91.81 88 GLY A C 1
ATOM 661 O O . GLY A 1 88 ? 10.162 -6.092 -13.984 1.00 91.81 88 GLY A O 1
ATOM 662 N N . GLN A 1 89 ? 11.263 -4.132 -14.062 1.00 91.75 89 GLN A N 1
ATOM 663 C CA . GLN A 1 89 ? 12.170 -4.483 -15.170 1.00 91.75 89 GLN A CA 1
ATOM 664 C C . GLN A 1 89 ? 11.447 -5.141 -16.368 1.00 91.75 89 GLN A C 1
ATOM 666 O O . GLN A 1 89 ? 11.922 -6.118 -16.940 1.00 91.75 89 GLN A O 1
ATOM 671 N N . GLY A 1 90 ? 10.262 -4.629 -16.722 1.00 91.88 90 GLY A N 1
ATOM 672 C CA . GLY A 1 90 ? 9.450 -5.129 -17.841 1.00 91.88 90 GLY A CA 1
ATOM 673 C C . GLY A 1 90 ? 8.468 -6.259 -17.501 1.00 91.88 90 GLY A C 1
ATOM 674 O O . GLY A 1 90 ? 7.667 -6.629 -18.351 1.00 91.88 90 GLY A O 1
ATOM 675 N N . THR A 1 91 ? 8.454 -6.771 -16.266 1.00 94.62 91 THR A N 1
ATOM 676 C CA . THR A 1 91 ? 7.489 -7.808 -15.824 1.00 94.62 91 THR A CA 1
ATOM 677 C C . THR A 1 91 ? 6.103 -7.263 -15.456 1.00 94.62 91 THR A C 1
ATOM 679 O O . THR A 1 91 ? 5.211 -8.029 -15.090 1.00 94.62 91 THR A O 1
ATOM 682 N N . GLY A 1 92 ? 5.916 -5.946 -15.561 1.00 95.88 92 GLY A N 1
ATOM 683 C CA . GLY A 1 92 ? 4.735 -5.234 -15.089 1.00 95.88 92 GLY A CA 1
ATOM 684 C C . GLY A 1 92 ? 5.047 -4.312 -13.918 1.00 95.88 92 GLY A C 1
ATOM 685 O O . GLY A 1 92 ? 6.130 -4.354 -13.326 1.00 95.88 92 GLY A O 1
ATOM 686 N N . THR A 1 93 ? 4.071 -3.478 -13.588 1.00 97.00 93 THR A N 1
ATOM 687 C CA . THR A 1 93 ? 4.206 -2.413 -12.595 1.00 97.00 93 THR A CA 1
ATOM 688 C C . THR A 1 93 ? 3.114 -2.558 -11.565 1.00 97.00 93 THR A C 1
ATOM 690 O O . THR A 1 93 ? 1.938 -2.598 -11.914 1.00 97.00 93 THR A O 1
ATOM 693 N N . VAL A 1 94 ? 3.496 -2.634 -10.289 1.00 97.94 94 VAL A N 1
ATOM 694 C CA . VAL A 1 94 ? 2.532 -2.690 -9.193 1.00 97.94 94 VAL A CA 1
ATOM 695 C C . VAL A 1 94 ? 2.820 -1.629 -8.139 1.00 97.94 94 VAL A C 1
ATOM 697 O O . VAL A 1 94 ? 3.934 -1.506 -7.619 1.00 97.94 94 VAL A O 1
ATOM 700 N N . VAL A 1 95 ? 1.783 -0.864 -7.812 1.00 98.19 95 VAL A N 1
ATOM 701 C CA . VAL A 1 95 ? 1.810 0.154 -6.763 1.00 98.19 95 VAL A CA 1
ATOM 702 C C . VAL A 1 95 ? 0.779 -0.192 -5.702 1.00 98.19 95 VAL A C 1
ATOM 704 O O . VAL A 1 95 ? -0.387 -0.434 -6.000 1.00 98.19 95 VAL A O 1
ATOM 707 N N . VAL A 1 96 ? 1.203 -0.190 -4.442 1.00 98.62 96 VAL A N 1
ATOM 708 C CA . VAL A 1 96 ? 0.331 -0.439 -3.292 1.00 98.62 96 VAL A CA 1
ATOM 709 C C . VAL A 1 96 ? -0.091 0.895 -2.689 1.00 98.62 96 VAL A C 1
ATOM 711 O O . VAL A 1 96 ? 0.755 1.652 -2.209 1.00 98.62 96 VAL A O 1
ATOM 714 N N . ARG A 1 97 ? -1.395 1.179 -2.667 1.00 98.50 97 ARG A N 1
ATOM 715 C CA . ARG A 1 97 ? -1.964 2.376 -2.038 1.00 98.50 97 ARG A CA 1
ATOM 716 C C . ARG A 1 97 ? -2.253 2.119 -0.568 1.00 98.50 97 ARG A C 1
ATOM 718 O O . ARG A 1 97 ? -3.054 1.248 -0.207 1.00 98.50 97 ARG A O 1
ATOM 725 N N . CYS A 1 98 ? -1.651 2.924 0.294 1.00 98.56 98 CYS A N 1
ATOM 726 C CA . CYS A 1 98 ? -1.794 2.829 1.737 1.00 98.56 98 CYS A CA 1
ATOM 727 C C . CYS A 1 98 ? -2.380 4.109 2.325 1.00 98.56 98 CYS A C 1
ATOM 729 O O . CYS A 1 98 ? -1.958 5.213 1.997 1.00 98.56 98 CYS A O 1
ATOM 731 N N . ARG A 1 99 ? -3.308 3.950 3.269 1.00 98.31 99 ARG A N 1
ATOM 732 C CA . ARG A 1 99 ? -3.689 5.016 4.192 1.00 98.31 99 ARG A CA 1
ATOM 733 C C . ARG A 1 99 ? -2.668 5.041 5.328 1.00 98.31 99 ARG A C 1
ATOM 735 O O . ARG A 1 99 ? -2.492 4.022 6.004 1.00 98.31 99 ARG A O 1
ATOM 742 N N . VAL A 1 100 ? -2.004 6.176 5.530 1.00 98.25 100 VAL A N 1
ATOM 743 C CA . VAL A 1 100 ? -0.900 6.350 6.492 1.00 98.25 100 VAL A CA 1
ATOM 744 C C . VAL A 1 100 ? -1.065 7.671 7.235 1.00 98.25 100 VAL A C 1
ATOM 746 O O . VAL A 1 100 ? -1.431 8.671 6.628 1.00 98.25 100 VAL A O 1
ATOM 749 N N . ASN A 1 101 ? -0.774 7.710 8.536 1.00 97.06 101 ASN A N 1
ATOM 750 C CA . ASN A 1 101 ? -0.662 8.982 9.249 1.00 97.06 101 ASN A CA 1
ATOM 751 C C . ASN A 1 101 ? 0.720 9.594 8.981 1.00 97.06 101 ASN A C 1
ATOM 753 O O . ASN A 1 101 ? 1.713 9.161 9.567 1.00 97.06 101 ASN A O 1
ATOM 757 N N . ALA A 1 102 ? 0.793 10.596 8.103 1.00 94.25 102 ALA A N 1
ATOM 758 C CA . ALA A 1 102 ? 2.062 11.223 7.728 1.00 94.25 102 ALA A CA 1
ATOM 759 C C . ALA A 1 102 ? 2.800 11.851 8.920 1.00 94.25 102 ALA A C 1
ATOM 761 O O . ALA A 1 102 ? 4.026 11.825 8.943 1.00 94.25 102 ALA A O 1
ATOM 762 N N . SER A 1 103 ? 2.084 12.313 9.956 1.00 95.12 103 SER A N 1
ATOM 763 C CA . SER A 1 103 ? 2.708 12.839 11.186 1.00 95.12 103 SER A CA 1
ATOM 764 C C . SER A 1 103 ? 3.473 11.781 11.996 1.00 95.12 103 SER A C 1
ATOM 766 O O . SER A 1 103 ? 4.209 12.118 12.920 1.00 95.12 103 SER A O 1
ATOM 768 N N . LYS A 1 104 ? 3.293 10.491 11.676 1.00 95.25 104 LYS A N 1
ATOM 769 C CA . LYS A 1 104 ? 4.010 9.356 12.279 1.00 95.25 104 LYS A CA 1
ATOM 770 C C . LYS A 1 104 ? 5.172 8.859 11.418 1.00 95.25 104 LYS A C 1
ATOM 772 O O . LYS A 1 104 ? 5.825 7.884 11.786 1.00 95.25 104 LYS A O 1
ATOM 777 N N . CYS A 1 105 ? 5.416 9.496 10.278 1.00 97.38 105 CYS A N 1
ATOM 778 C CA . CYS A 1 105 ? 6.530 9.173 9.402 1.00 97.38 105 CYS A CA 1
ATOM 779 C C . CYS A 1 105 ? 7.708 10.101 9.692 1.00 97.38 105 CYS A C 1
ATOM 781 O O . CYS A 1 105 ? 7.526 11.285 9.972 1.00 97.38 105 CYS A O 1
ATOM 783 N N . LYS A 1 106 ? 8.924 9.582 9.533 1.00 97.69 106 LYS A N 1
ATOM 784 C CA . LYS A 1 106 ? 10.056 10.438 9.182 1.00 97.69 106 LYS A CA 1
ATOM 785 C C . LYS A 1 106 ? 9.870 10.887 7.742 1.00 97.69 106 LYS A C 1
ATOM 787 O O . LYS A 1 106 ? 9.458 10.081 6.910 1.00 97.69 106 LYS A O 1
ATOM 792 N N . THR A 1 107 ? 10.178 12.139 7.449 1.00 97.38 107 THR A N 1
ATOM 793 C CA . THR A 1 107 ? 10.112 12.675 6.091 1.00 97.38 107 THR A CA 1
ATOM 794 C C . THR A 1 107 ? 11.490 13.107 5.626 1.00 97.38 107 THR A C 1
ATOM 796 O O . THR A 1 107 ? 12.338 13.506 6.426 1.00 97.38 107 THR A O 1
ATOM 799 N N . GLY A 1 108 ? 11.725 12.991 4.328 1.00 96.62 108 GLY A N 1
ATOM 800 C CA . GLY A 1 108 ? 12.953 13.440 3.696 1.00 96.62 108 GLY A CA 1
ATOM 801 C C . GLY A 1 108 ? 12.673 13.962 2.301 1.00 96.62 108 GLY A C 1
ATOM 802 O O . GLY A 1 108 ? 11.746 13.503 1.641 1.00 96.62 108 GLY A O 1
ATOM 803 N N . HIS A 1 109 ? 13.498 14.907 1.856 1.00 97.56 109 HIS A N 1
ATOM 804 C CA . HIS A 1 109 ? 13.557 15.277 0.451 1.00 97.56 109 HIS A CA 1
ATOM 805 C C . HIS A 1 109 ? 14.651 14.440 -0.218 1.00 97.56 109 HIS A C 1
ATOM 807 O O . HIS A 1 109 ? 15.848 14.557 0.097 1.00 97.56 109 HIS A O 1
ATOM 813 N N . HIS A 1 110 ? 14.239 13.541 -1.103 1.00 95.50 110 HIS A N 1
ATOM 814 C CA . HIS A 1 110 ? 15.142 12.735 -1.904 1.00 95.50 110 HIS A CA 1
ATOM 815 C C . HIS A 1 110 ? 15.499 13.537 -3.167 1.00 95.50 110 HIS A C 1
ATOM 817 O O . HIS A 1 110 ? 14.589 14.023 -3.843 1.00 95.50 110 HIS A O 1
ATOM 823 N N . PRO A 1 111 ? 16.789 13.693 -3.537 1.00 96.06 111 PRO A N 1
ATOM 824 C CA . PRO A 1 111 ? 17.146 14.209 -4.862 1.00 96.06 111 PRO A CA 1
ATOM 825 C C . PRO A 1 111 ? 16.557 13.296 -5.947 1.00 96.06 111 PRO A C 1
ATOM 827 O O . PRO A 1 111 ? 15.983 12.257 -5.637 1.00 96.06 111 PRO A O 1
ATOM 830 N N . LYS A 1 112 ? 16.692 13.606 -7.236 1.00 96.69 112 LYS A N 1
ATOM 831 C CA . LYS A 1 112 ? 16.306 12.593 -8.229 1.00 96.69 112 LYS A CA 1
ATOM 832 C C . LYS A 1 112 ? 17.057 11.282 -7.962 1.00 96.69 112 LYS A C 1
ATOM 834 O O . LYS A 1 112 ? 18.256 11.290 -7.670 1.00 96.69 112 LYS A O 1
ATOM 839 N N . TRP A 1 113 ? 16.349 10.161 -8.004 1.00 95.56 113 TRP A N 1
ATOM 840 C CA . TRP A 1 113 ? 16.990 8.858 -7.998 1.00 95.56 113 TRP A CA 1
ATOM 841 C C . TRP A 1 113 ? 17.423 8.579 -9.431 1.00 95.56 113 TRP A C 1
ATOM 843 O O . TRP A 1 113 ? 16.592 8.284 -10.288 1.00 95.56 113 TRP A O 1
ATOM 853 N N . GLU A 1 114 ? 18.725 8.712 -9.684 1.00 96.88 114 GLU A N 1
ATOM 854 C CA . GLU A 1 114 ? 19.297 8.565 -11.021 1.00 96.88 114 GLU A CA 1
ATOM 855 C C . GLU A 1 114 ? 18.861 7.254 -11.690 1.00 96.88 114 GLU A C 1
ATOM 857 O O . GLU A 1 114 ? 18.956 6.178 -11.096 1.00 96.88 114 GLU A O 1
ATOM 862 N N . GLY A 1 115 ? 18.346 7.363 -12.918 1.00 95.25 115 GLY A N 1
ATOM 863 C CA . GLY A 1 115 ? 17.814 6.233 -13.687 1.00 95.25 115 GLY A CA 1
ATOM 864 C C . GLY A 1 115 ? 16.450 5.699 -13.228 1.00 95.25 115 GLY A C 1
ATOM 865 O O . GLY A 1 115 ? 15.958 4.741 -13.820 1.00 95.25 115 GLY A O 1
ATOM 866 N N . VAL A 1 116 ? 15.827 6.292 -12.202 1.00 96.88 116 VAL A N 1
ATOM 867 C CA . VAL A 1 116 ? 14.534 5.845 -11.654 1.00 96.88 116 VAL A CA 1
ATOM 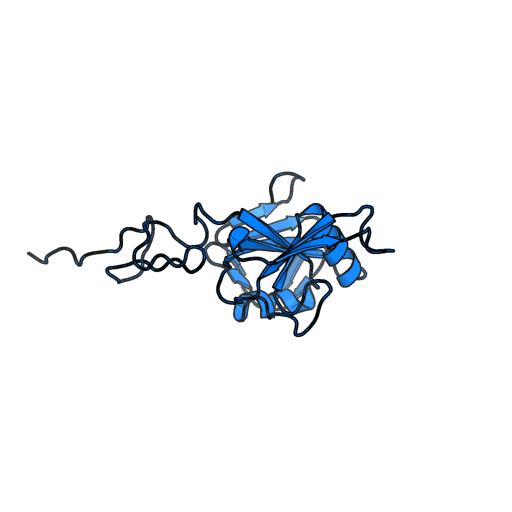868 C C . VAL A 1 116 ? 13.499 6.960 -11.691 1.00 96.88 116 VAL A C 1
ATOM 870 O O . VAL A 1 116 ? 12.472 6.802 -12.347 1.00 96.88 116 VAL A O 1
ATOM 873 N N . THR A 1 117 ? 13.748 8.080 -11.007 1.00 97.19 117 THR A N 1
ATOM 874 C CA . THR A 1 117 ? 12.805 9.205 -10.940 1.00 97.19 117 THR A CA 1
ATOM 875 C C . THR A 1 117 ? 13.297 10.381 -11.787 1.00 97.19 117 THR A C 1
ATOM 877 O O . THR A 1 117 ? 14.499 10.657 -11.811 1.00 97.19 117 THR A O 1
ATOM 880 N N . PRO A 1 118 ? 12.399 11.108 -12.480 1.00 96.81 118 PRO A N 1
ATOM 881 C CA . PRO A 1 118 ? 12.792 12.228 -13.338 1.00 96.81 118 PRO A CA 1
ATOM 882 C C . PRO A 1 118 ? 13.206 13.473 -12.538 1.00 96.81 118 PRO A C 1
ATOM 884 O O . PRO A 1 118 ? 14.022 14.268 -13.000 1.00 96.81 118 PRO A O 1
ATOM 887 N N . THR A 1 119 ? 12.666 13.638 -11.329 1.00 97.69 119 THR A N 1
ATOM 888 C CA . THR A 1 119 ? 12.902 14.785 -10.442 1.00 97.69 119 THR A CA 1
ATOM 889 C C . THR A 1 119 ? 13.145 14.327 -9.005 1.00 97.69 119 THR A C 1
ATOM 891 O O . THR A 1 119 ? 13.009 13.140 -8.683 1.00 97.69 119 THR A O 1
ATOM 894 N N . SER A 1 120 ? 13.517 15.274 -8.138 1.00 97.75 120 SER A N 1
ATOM 895 C CA . SER A 1 120 ? 13.461 15.081 -6.690 1.00 97.75 120 SER A CA 1
ATOM 896 C C . SER A 1 120 ? 12.020 14.898 -6.211 1.00 97.75 120 SER A C 1
ATOM 898 O O . SER A 1 120 ? 11.067 15.229 -6.924 1.00 97.75 120 SER A O 1
ATOM 900 N N . PHE A 1 121 ? 11.867 14.327 -5.020 1.00 97.75 121 PHE A N 1
ATOM 901 C CA . PHE A 1 121 ? 10.569 13.997 -4.445 1.00 97.75 121 PHE A CA 1
ATOM 902 C C . PHE A 1 121 ? 10.638 13.923 -2.921 1.00 97.75 121 PHE A C 1
ATOM 904 O O . PHE A 1 121 ? 11.704 13.716 -2.337 1.00 97.75 121 PHE A O 1
ATOM 911 N N . ASP A 1 122 ? 9.478 14.048 -2.286 1.00 97.81 122 ASP A N 1
ATOM 912 C CA . ASP A 1 122 ? 9.337 13.804 -0.857 1.00 97.81 122 ASP A CA 1
ATOM 913 C C . ASP A 1 122 ? 9.071 12.322 -0.593 1.00 97.81 122 ASP A C 1
ATOM 915 O O . ASP A 1 122 ? 8.293 11.663 -1.291 1.00 97.81 122 ASP A O 1
ATOM 919 N N . GLU A 1 123 ? 9.724 11.800 0.437 1.00 97.44 123 GLU A N 1
ATOM 920 C CA . GLU A 1 123 ? 9.558 10.432 0.909 1.00 97.44 123 GLU A CA 1
ATOM 921 C C . GLU A 1 123 ? 9.098 10.404 2.367 1.00 97.44 123 GLU A C 1
ATOM 923 O O . GLU A 1 123 ? 9.481 11.240 3.190 1.00 97.44 123 GLU A O 1
ATOM 928 N N . TRP A 1 124 ? 8.293 9.393 2.690 1.00 98.12 124 TRP A N 1
ATOM 929 C CA . TRP A 1 124 ? 7.805 9.114 4.035 1.00 98.12 124 TRP A CA 1
ATOM 930 C C . TRP A 1 124 ? 8.295 7.737 4.467 1.00 98.12 124 TRP A C 1
ATOM 932 O O . TRP A 1 124 ? 7.994 6.739 3.817 1.00 98.12 124 TRP A O 1
ATOM 942 N N . CYS A 1 125 ? 9.009 7.666 5.585 1.00 98.06 125 CYS A N 1
ATOM 943 C CA . CYS A 1 125 ? 9.431 6.417 6.207 1.00 98.06 125 CYS A CA 1
ATOM 944 C C . CYS A 1 125 ? 8.648 6.194 7.504 1.00 98.06 125 CYS A C 1
ATOM 946 O O . CYS A 1 125 ? 8.841 6.889 8.507 1.00 98.06 125 CYS A O 1
ATOM 948 N N . LEU A 1 126 ? 7.734 5.226 7.476 1.00 97.88 126 LEU A N 1
ATOM 949 C CA . LEU A 1 126 ? 6.942 4.818 8.628 1.00 97.88 126 LEU A CA 1
ATOM 950 C C . LEU A 1 126 ? 7.724 3.801 9.463 1.00 97.88 126 LEU A C 1
ATOM 952 O O . LEU A 1 126 ? 8.002 2.691 9.006 1.00 97.88 126 LEU A O 1
ATOM 956 N N . GLN A 1 127 ? 8.047 4.173 10.701 1.00 94.81 127 GLN A N 1
ATOM 957 C CA . GLN A 1 127 ? 8.850 3.334 11.596 1.00 94.81 127 GLN A CA 1
ATOM 958 C C . GLN A 1 127 ? 8.004 2.310 12.370 1.00 94.81 127 GLN A C 1
ATOM 960 O O . GLN A 1 127 ? 8.455 1.192 12.600 1.00 94.81 127 GLN A O 1
ATOM 965 N N . ASP A 1 128 ? 6.765 2.659 12.736 1.00 94.12 128 ASP A N 1
ATOM 966 C CA . ASP A 1 128 ? 5.791 1.699 13.270 1.00 94.12 128 ASP A CA 1
ATOM 967 C C . ASP A 1 128 ? 5.098 0.976 12.109 1.00 94.12 128 ASP A C 1
ATOM 969 O O . ASP A 1 128 ? 4.124 1.473 11.535 1.00 94.12 128 ASP A O 1
ATOM 973 N N . SER A 1 129 ? 5.577 -0.225 11.785 1.00 90.75 129 SER A N 1
ATOM 974 C CA . SER A 1 129 ? 5.041 -1.064 10.708 1.00 90.75 129 SER A CA 1
ATOM 975 C C . SER A 1 129 ? 3.599 -1.535 10.936 1.00 90.75 129 SER A C 1
ATOM 977 O O . SER A 1 129 ? 3.017 -2.172 10.066 1.00 90.75 129 SER A O 1
ATOM 979 N N . THR A 1 130 ? 2.963 -1.199 12.058 1.00 91.75 130 THR A N 1
ATOM 980 C CA . THR A 1 130 ? 1.539 -1.483 12.285 1.00 91.75 130 THR A CA 1
ATOM 981 C C . THR A 1 130 ? 0.627 -0.298 11.935 1.00 91.75 130 THR A C 1
ATOM 983 O O . THR A 1 130 ? -0.593 -0.458 11.860 1.00 91.75 130 THR A O 1
ATOM 986 N N . SER A 1 131 ? 1.187 0.890 11.672 1.00 95.38 131 SER A N 1
ATOM 987 C CA . SER A 1 131 ? 0.465 2.172 11.548 1.00 95.38 131 SER A CA 1
ATOM 988 C C . SER A 1 131 ? 0.019 2.562 10.128 1.00 95.38 131 SER A C 1
ATOM 990 O O . SER A 1 131 ? -0.073 3.744 9.796 1.00 95.38 131 SER A O 1
ATOM 992 N N . TYR A 1 132 ? -0.305 1.592 9.275 1.00 97.88 132 TYR A N 1
ATOM 993 C CA . TYR A 1 132 ? -0.859 1.845 7.937 1.00 97.88 132 TYR A CA 1
ATOM 994 C C . TYR A 1 132 ? -1.986 0.872 7.601 1.00 97.88 132 TYR A C 1
ATOM 996 O O . TYR A 1 132 ? -2.139 -0.171 8.239 1.00 97.88 132 TYR A O 1
ATOM 1004 N N . ARG A 1 133 ? -2.772 1.169 6.563 1.00 97.69 133 ARG A N 1
ATOM 1005 C CA . ARG A 1 133 ? -3.742 0.231 5.980 1.00 97.69 133 ARG A CA 1
ATOM 1006 C C . ARG A 1 133 ? -3.598 0.198 4.465 1.00 97.69 133 ARG A C 1
ATOM 1008 O O . ARG A 1 133 ? -3.760 1.231 3.832 1.00 97.69 133 ARG A O 1
ATOM 1015 N N . ILE A 1 134 ? -3.380 -0.985 3.889 1.00 98.19 134 ILE A N 1
ATOM 1016 C CA . ILE A 1 134 ? -3.520 -1.181 2.441 1.00 98.19 134 ILE A CA 1
ATOM 1017 C C . ILE A 1 134 ? -4.987 -0.950 2.067 1.00 98.19 134 ILE A C 1
ATOM 1019 O O . ILE A 1 134 ? -5.900 -1.502 2.693 1.00 98.19 134 ILE A O 1
ATOM 1023 N N . THR A 1 135 ? -5.199 -0.091 1.077 1.00 97.94 135 THR A N 1
ATOM 1024 C CA . THR A 1 135 ? -6.521 0.312 0.574 1.00 97.94 135 THR A CA 1
ATOM 1025 C C . THR A 1 135 ? -6.694 0.037 -0.910 1.00 97.94 135 THR A C 1
ATOM 1027 O O . THR A 1 135 ? -7.811 0.132 -1.401 1.00 97.94 135 THR A O 1
ATOM 1030 N N . GLY A 1 136 ? -5.628 -0.312 -1.623 1.00 97.88 136 GLY A N 1
ATOM 1031 C CA . GLY A 1 136 ? -5.737 -0.782 -2.992 1.00 97.88 136 GLY A CA 1
ATOM 1032 C C . GLY A 1 136 ? -4.395 -1.133 -3.610 1.00 97.88 136 GLY A C 1
ATOM 1033 O O . GLY A 1 136 ? -3.343 -0.846 -3.032 1.00 97.88 136 GLY A O 1
ATOM 1034 N N . ILE A 1 137 ? -4.457 -1.755 -4.777 1.00 98.19 137 ILE A N 1
ATOM 1035 C CA . ILE A 1 137 ? -3.321 -2.023 -5.654 1.00 98.19 137 ILE A CA 1
ATOM 1036 C C . ILE A 1 137 ? -3.641 -1.484 -7.047 1.00 98.19 137 ILE A C 1
ATOM 1038 O O . ILE A 1 137 ? -4.774 -1.598 -7.503 1.00 98.19 137 ILE A O 1
ATOM 1042 N N . LEU A 1 138 ? -2.645 -0.899 -7.703 1.00 98.00 138 LEU A N 1
ATOM 1043 C CA . LEU A 1 138 ? -2.671 -0.583 -9.125 1.00 98.00 138 LEU A CA 1
ATOM 1044 C C . LEU A 1 138 ? -1.721 -1.552 -9.811 1.00 98.00 138 LEU A C 1
ATOM 1046 O O . LEU A 1 138 ? -0.542 -1.583 -9.458 1.00 98.00 138 LEU A O 1
ATOM 1050 N N . LEU A 1 139 ? -2.228 -2.324 -10.766 1.00 97.81 139 LEU A N 1
ATOM 1051 C CA . LEU A 1 139 ? -1.442 -3.185 -11.639 1.00 97.81 139 LEU A CA 1
ATOM 1052 C C . LEU A 1 139 ? -1.460 -2.604 -13.056 1.00 97.81 139 LEU A C 1
ATOM 1054 O O . LEU A 1 139 ? -2.522 -2.433 -13.648 1.00 97.81 139 LEU A O 1
ATOM 1058 N N . VAL A 1 140 ? -0.284 -2.307 -13.601 1.00 96.62 140 VAL A N 1
ATOM 1059 C CA . VAL A 1 140 ? -0.106 -1.837 -14.977 1.00 96.62 140 VAL A CA 1
ATOM 1060 C C . VAL A 1 140 ? 0.759 -2.834 -15.718 1.00 96.62 140 VAL A C 1
ATOM 1062 O O . VAL A 1 140 ? 1.976 -2.870 -15.531 1.00 96.62 140 VAL A O 1
ATOM 1065 N N . ASN A 1 141 ? 0.116 -3.620 -16.576 1.00 96.25 141 ASN A N 1
ATOM 1066 C CA . ASN A 1 141 ? 0.679 -4.815 -17.190 1.00 96.25 141 ASN A CA 1
ATOM 1067 C C . ASN A 1 141 ? 1.187 -5.851 -16.165 1.00 96.25 141 ASN A C 1
ATOM 1069 O O . ASN A 1 141 ? 1.585 -5.536 -15.044 1.00 96.25 141 ASN A O 1
ATOM 1073 N N . GLY A 1 142 ? 1.237 -7.111 -16.579 1.00 96.44 142 GLY A N 1
ATOM 1074 C CA . GLY A 1 142 ? 1.908 -8.168 -15.829 1.00 96.44 142 GLY A CA 1
ATOM 1075 C C . GLY A 1 142 ? 0.968 -9.219 -15.261 1.00 96.44 142 GLY A C 1
ATOM 1076 O O . GLY A 1 142 ? -0.239 -9.231 -15.514 1.00 96.44 142 GLY A O 1
ATOM 1077 N N . VAL A 1 143 ? 1.569 -10.152 -14.527 1.00 97.62 143 VAL A N 1
ATOM 1078 C CA . VAL A 1 143 ? 0.908 -11.369 -14.057 1.00 97.62 143 VAL A CA 1
ATOM 1079 C C . VAL A 1 143 ? 1.049 -11.476 -12.549 1.00 97.62 143 VAL A C 1
ATOM 1081 O O . VAL A 1 143 ? 2.162 -11.556 -12.036 1.00 97.62 143 VAL A O 1
ATOM 1084 N N . ILE A 1 144 ? -0.078 -11.494 -11.845 1.00 96.81 144 ILE A N 1
ATOM 1085 C CA . ILE A 1 144 ? -0.123 -11.829 -10.424 1.00 96.81 144 ILE A CA 1
ATOM 1086 C C . ILE A 1 144 ? -0.404 -13.323 -10.302 1.00 96.81 144 ILE A C 1
ATOM 1088 O O . ILE A 1 144 ? -1.493 -13.783 -10.646 1.00 96.81 144 ILE A O 1
ATOM 1092 N N . ASP A 1 145 ? 0.584 -14.068 -9.809 1.00 95.81 145 ASP A N 1
ATOM 1093 C CA . ASP A 1 145 ? 0.426 -15.468 -9.423 1.00 95.81 145 ASP A CA 1
ATOM 1094 C C . ASP A 1 145 ? -0.015 -15.559 -7.947 1.00 95.81 145 ASP A C 1
ATOM 1096 O O . ASP A 1 145 ? 0.611 -14.981 -7.048 1.00 95.81 145 ASP A O 1
ATOM 1100 N N . GLY A 1 146 ? -1.093 -16.304 -7.695 1.00 93.81 146 GLY A N 1
ATOM 1101 C CA . GLY A 1 146 ? -1.669 -16.514 -6.367 1.00 93.81 146 GLY A CA 1
ATOM 1102 C C . GLY A 1 146 ? -2.896 -15.656 -6.056 1.00 93.81 146 GLY A C 1
ATOM 1103 O O . GLY A 1 146 ? -3.337 -14.821 -6.847 1.00 93.81 146 GLY A O 1
ATOM 1104 N N . ASP A 1 147 ? -3.461 -15.905 -4.877 1.00 95.38 147 ASP A N 1
ATOM 1105 C CA . ASP A 1 147 ? -4.709 -15.290 -4.436 1.00 95.38 147 ASP A CA 1
ATOM 1106 C C . ASP A 1 147 ? -4.501 -13.847 -3.956 1.00 95.38 147 ASP A C 1
ATOM 1108 O O . ASP A 1 147 ? -3.541 -13.530 -3.249 1.00 95.38 147 ASP A O 1
ATOM 1112 N N . ILE A 1 148 ? -5.459 -12.976 -4.275 1.00 96.38 148 ILE A N 1
ATOM 1113 C CA . ILE A 1 148 ? -5.539 -11.608 -3.759 1.00 96.38 148 ILE A CA 1
ATOM 1114 C C . ILE A 1 148 ? -6.806 -11.481 -2.923 1.00 96.38 148 ILE A C 1
ATOM 1116 O O . ILE A 1 148 ? -7.915 -11.486 -3.451 1.00 96.38 148 ILE A O 1
ATOM 1120 N N . ASN A 1 149 ? -6.644 -11.335 -1.606 1.00 96.75 149 ASN A N 1
ATOM 1121 C CA . ASN A 1 149 ? -7.758 -11.207 -0.670 1.00 96.75 149 ASN A CA 1
ATOM 1122 C C . ASN A 1 149 ? -7.821 -9.806 -0.042 1.00 96.75 149 ASN A C 1
ATOM 1124 O O . ASN A 1 149 ? -7.216 -9.526 0.993 1.00 96.75 149 ASN A O 1
ATOM 1128 N N . MET A 1 150 ? -8.571 -8.908 -0.677 1.00 95.44 150 MET A N 1
ATOM 1129 C CA . MET A 1 150 ? -8.743 -7.509 -0.289 1.00 95.44 150 MET A CA 1
ATOM 1130 C C . MET A 1 150 ? -10.229 -7.096 -0.270 1.00 95.44 150 MET A C 1
ATOM 1132 O O . MET A 1 150 ? 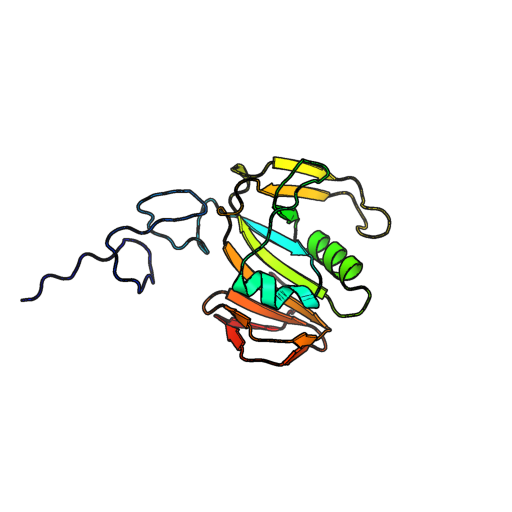-10.596 -6.146 -0.956 1.00 95.44 150 MET A O 1
ATOM 1136 N N . PRO A 1 151 ? -11.105 -7.685 0.569 1.00 93.38 151 PRO A N 1
ATOM 1137 C CA . PRO A 1 151 ? -12.572 -7.498 0.540 1.00 93.38 151 PRO A CA 1
ATOM 1138 C C . PRO A 1 151 ? -13.082 -6.071 0.813 1.00 93.38 151 PRO A C 1
ATOM 1140 O O . PRO A 1 151 ? -14.277 -5.822 0.885 1.00 93.38 151 PRO A O 1
ATOM 1143 N N . GLY A 1 152 ? -12.195 -5.097 0.992 1.00 91.38 152 GLY A N 1
ATOM 1144 C CA . GLY A 1 152 ? -12.581 -3.703 0.789 1.00 91.38 152 GLY A CA 1
ATOM 1145 C C . GLY A 1 152 ? -11.424 -2.812 0.353 1.00 91.38 152 GLY A C 1
ATOM 1146 O O . GLY A 1 152 ? -11.362 -1.648 0.738 1.00 91.38 152 GLY A O 1
ATOM 1147 N N . GLY A 1 153 ? -10.416 -3.406 -0.273 1.00 95.69 153 GLY A N 1
ATOM 1148 C CA . GLY A 1 153 ? -9.425 -2.656 -1.019 1.00 95.69 153 GLY A CA 1
ATOM 1149 C C . GLY A 1 153 ? -9.792 -2.674 -2.495 1.00 95.69 153 GLY A C 1
ATOM 1150 O O . GLY A 1 153 ? -10.510 -3.569 -2.944 1.00 95.69 153 GLY A O 1
ATOM 1151 N N . ASP A 1 154 ? -9.280 -1.691 -3.215 1.00 97.00 154 ASP A N 1
ATOM 1152 C CA . ASP A 1 154 ? -9.527 -1.554 -4.643 1.00 97.00 154 ASP A CA 1
ATOM 1153 C C . ASP A 1 154 ? -8.433 -2.276 -5.427 1.00 97.00 154 ASP A C 1
ATOM 1155 O O . ASP A 1 154 ? -7.252 -2.186 -5.084 1.00 97.00 154 ASP A O 1
ATOM 1159 N N . ILE A 1 155 ? -8.811 -2.975 -6.488 1.00 97.56 155 ILE A N 1
ATOM 1160 C CA . ILE A 1 155 ? -7.874 -3.469 -7.491 1.00 97.56 155 ILE A CA 1
ATOM 1161 C C . ILE A 1 155 ? -8.095 -2.635 -8.741 1.00 97.56 155 ILE A C 1
ATOM 1163 O O . ILE A 1 155 ? -9.141 -2.717 -9.375 1.00 97.56 155 ILE A O 1
ATOM 1167 N N . VAL A 1 156 ? -7.111 -1.818 -9.084 1.00 97.38 156 VAL A N 1
ATOM 1168 C CA . VAL A 1 156 ? -7.146 -0.987 -10.281 1.00 97.38 156 VAL A CA 1
ATOM 1169 C C . VAL A 1 156 ? -6.183 -1.577 -11.303 1.00 97.38 156 VAL A C 1
ATOM 1171 O O . VAL A 1 156 ? -5.050 -1.918 -10.963 1.00 97.38 156 VAL A O 1
ATOM 1174 N N . ILE A 1 157 ? -6.629 -1.737 -12.546 1.00 97.06 157 ILE A N 1
ATOM 1175 C CA . ILE A 1 157 ? -5.847 -2.378 -13.609 1.00 97.06 157 ILE A CA 1
ATOM 1176 C C . ILE A 1 157 ? -5.656 -1.463 -14.815 1.00 97.06 157 ILE A C 1
ATOM 1178 O O . ILE A 1 157 ? -6.532 -0.679 -15.165 1.00 97.06 157 ILE A O 1
ATOM 1182 N N . SER A 1 158 ? -4.517 -1.580 -15.489 1.00 95.69 158 SER A N 1
ATOM 1183 C CA . SER A 1 158 ? -4.245 -0.899 -16.755 1.00 95.69 158 SER A CA 1
ATOM 1184 C C . SER A 1 158 ? -3.391 -1.771 -17.672 1.00 95.69 158 SER A C 1
ATOM 1186 O O . SER A 1 158 ? -2.518 -2.509 -17.210 1.00 95.69 158 SER A O 1
ATOM 1188 N N . GLY A 1 159 ? -3.622 -1.689 -18.981 1.00 94.50 159 GLY A N 1
ATOM 1189 C CA . GLY A 1 159 ? -2.938 -2.539 -19.956 1.00 94.50 159 GLY A CA 1
ATOM 1190 C C . GLY A 1 159 ? -3.296 -4.023 -19.810 1.00 94.50 159 GLY A C 1
ATOM 1191 O O . GLY A 1 159 ? -4.424 -4.371 -19.460 1.00 94.50 159 GLY A O 1
ATOM 1192 N N . VAL A 1 160 ? -2.340 -4.911 -20.096 1.00 95.75 160 VAL A N 1
ATOM 1193 C CA . VAL A 1 160 ? -2.567 -6.367 -20.112 1.00 95.75 160 VAL A CA 1
ATOM 1194 C C . VAL A 1 160 ? -2.238 -6.972 -18.752 1.00 95.75 160 VAL A C 1
ATOM 1196 O O . VAL A 1 160 ? -1.083 -7.272 -18.447 1.00 95.75 160 VAL A O 1
ATOM 1199 N N . CYS A 1 161 ? -3.270 -7.159 -17.935 1.00 97.38 161 CYS A N 1
ATOM 1200 C CA . CYS A 1 161 ? -3.164 -7.729 -16.596 1.00 97.38 161 CYS A CA 1
ATOM 1201 C C . CYS A 1 161 ? -3.708 -9.160 -16.567 1.00 97.38 161 CYS A C 1
ATOM 1203 O O . CYS A 1 161 ? -4.812 -9.414 -17.040 1.00 97.38 161 CYS A O 1
ATOM 1205 N N . THR A 1 162 ? -2.958 -10.091 -15.980 1.00 97.88 162 THR A N 1
ATOM 1206 C CA . THR A 1 162 ? -3.410 -11.469 -15.740 1.00 97.88 162 THR A CA 1
ATOM 1207 C C . THR A 1 162 ? -3.356 -11.780 -14.250 1.00 97.88 162 THR A C 1
ATOM 1209 O O . THR A 1 162 ? -2.364 -11.489 -13.587 1.00 97.88 162 THR A O 1
ATOM 1212 N N . PHE A 1 163 ? -4.395 -12.425 -13.732 1.00 97.31 163 PHE A N 1
ATOM 1213 C CA . PHE A 1 163 ? -4.440 -12.936 -12.366 1.00 97.31 163 PHE A CA 1
ATOM 1214 C C . PHE A 1 163 ? -4.591 -14.455 -12.421 1.00 97.31 163 PHE A C 1
ATOM 1216 O O . PHE A 1 163 ? -5.474 -14.966 -13.108 1.00 97.31 163 PHE A O 1
ATOM 1223 N N . ARG A 1 164 ? -3.717 -15.177 -11.722 1.00 97.31 164 ARG A N 1
ATOM 1224 C CA . ARG A 1 164 ? -3.702 -16.644 -11.650 1.00 97.31 164 ARG A CA 1
ATOM 1225 C C . ARG A 1 164 ? -3.953 -17.083 -10.212 1.00 97.31 164 ARG A C 1
ATOM 1227 O O . ARG A 1 164 ? -3.046 -17.538 -9.518 1.00 97.31 164 ARG A O 1
ATOM 1234 N N . GLY A 1 165 ? -5.192 -16.899 -9.774 1.00 95.75 165 GLY A N 1
ATOM 1235 C CA . GLY A 1 165 ? -5.657 -17.198 -8.424 1.00 95.75 165 GLY A CA 1
ATOM 1236 C C . GLY A 1 165 ? -7.053 -16.636 -8.180 1.00 95.75 165 GLY A C 1
ATOM 1237 O O . GLY A 1 165 ? -7.671 -16.053 -9.074 1.00 95.75 165 GLY A O 1
ATOM 1238 N N . ASN A 1 166 ? -7.545 -16.805 -6.959 1.00 96.81 166 ASN A N 1
ATOM 1239 C CA . ASN A 1 166 ? -8.802 -16.223 -6.517 1.00 96.81 166 ASN A CA 1
ATOM 1240 C C . ASN A 1 166 ? -8.626 -14.733 -6.222 1.00 96.81 166 ASN A C 1
ATOM 1242 O O . ASN A 1 166 ? -7.647 -14.315 -5.599 1.00 96.81 166 ASN A O 1
ATOM 1246 N N . ILE A 1 167 ? -9.612 -13.935 -6.620 1.00 96.75 167 ILE A N 1
ATOM 1247 C CA . ILE A 1 167 ? -9.630 -12.498 -6.360 1.00 96.75 167 ILE A CA 1
ATOM 1248 C C . ILE A 1 167 ? -10.844 -12.166 -5.502 1.00 96.75 167 ILE A C 1
ATOM 1250 O O . ILE A 1 167 ? -11.983 -12.393 -5.900 1.00 96.75 167 ILE A O 1
ATOM 1254 N N . THR A 1 168 ? -10.583 -11.543 -4.361 1.00 97.19 168 THR A N 1
ATOM 1255 C CA . THR A 1 168 ? -11.586 -10.878 -3.535 1.00 97.19 168 THR A CA 1
ATOM 1256 C C . THR A 1 168 ? -11.201 -9.411 -3.436 1.00 97.19 168 THR A C 1
ATOM 1258 O O . THR A 1 168 ? -10.130 -9.083 -2.928 1.00 97.19 168 THR A O 1
ATOM 1261 N N . ALA A 1 169 ? -12.071 -8.512 -3.882 1.00 96.75 169 ALA A N 1
ATOM 1262 C CA . ALA A 1 169 ? -11.845 -7.072 -3.837 1.00 96.75 169 ALA A CA 1
ATOM 1263 C C . ALA A 1 169 ? -13.096 -6.348 -3.332 1.00 96.75 169 ALA A C 1
ATOM 1265 O O . ALA A 1 169 ? -14.203 -6.869 -3.443 1.00 96.75 169 ALA A O 1
ATOM 1266 N N . GLY A 1 170 ? -12.921 -5.145 -2.784 1.00 95.19 170 GLY A N 1
ATOM 1267 C CA . GLY A 1 170 ? -14.048 -4.237 -2.562 1.00 95.19 170 GLY A CA 1
ATOM 1268 C C . GLY A 1 170 ? -14.559 -3.649 -3.872 1.00 95.19 170 GLY A C 1
ATOM 1269 O O . GLY A 1 170 ? -15.763 -3.537 -4.071 1.00 95.19 170 GLY A O 1
ATOM 1270 N N . ASN A 1 171 ? -13.622 -3.304 -4.752 1.00 96.44 171 ASN A N 1
ATOM 1271 C CA . ASN A 1 171 ? -13.878 -2.788 -6.085 1.00 96.44 171 ASN A CA 1
ATOM 1272 C C . ASN A 1 171 ? -12.798 -3.292 -7.052 1.00 96.44 171 ASN A C 1
ATOM 1274 O O . ASN A 1 171 ? 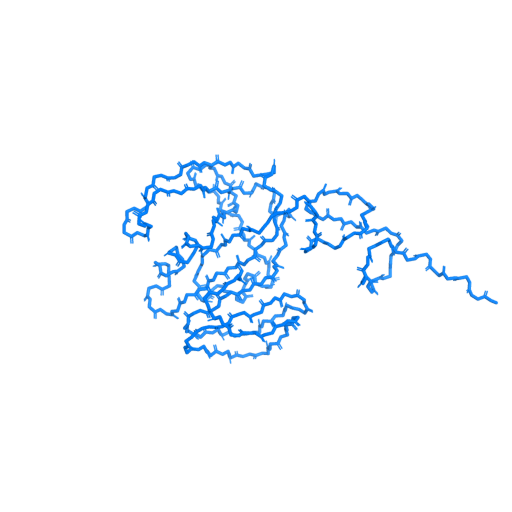-11.640 -3.442 -6.650 1.00 96.44 171 ASN A O 1
ATOM 1278 N N . ILE A 1 172 ? -13.166 -3.525 -8.313 1.00 96.12 172 ILE A N 1
ATOM 1279 C CA . ILE A 1 172 ? -12.224 -3.790 -9.406 1.00 96.12 172 ILE A CA 1
ATOM 1280 C C . ILE A 1 172 ? -12.538 -2.807 -10.528 1.00 96.12 172 ILE A C 1
ATOM 1282 O O . ILE A 1 172 ? -13.676 -2.773 -10.988 1.00 96.12 172 ILE A O 1
ATOM 1286 N N . ASP A 1 173 ? -11.552 -2.018 -10.953 1.00 95.00 173 ASP A N 1
ATOM 1287 C CA . ASP A 1 173 ? -11.768 -0.937 -11.920 1.00 95.00 173 ASP A CA 1
ATOM 1288 C C . ASP A 1 173 ? -10.601 -0.768 -12.902 1.00 95.00 173 ASP A C 1
ATOM 1290 O O . ASP A 1 173 ? -9.471 -1.192 -12.645 1.00 95.00 173 ASP A O 1
ATOM 1294 N N . GLY A 1 174 ? -10.870 -0.128 -14.037 1.00 93.00 174 GLY A N 1
ATOM 1295 C CA . GLY A 1 174 ? -9.861 0.254 -15.019 1.00 93.00 174 GLY A CA 1
ATOM 1296 C C . GLY A 1 174 ? -9.211 1.596 -14.678 1.00 93.00 174 GLY A C 1
ATOM 1297 O O . GLY A 1 174 ? -9.880 2.555 -14.298 1.00 93.00 174 GLY A O 1
ATOM 1298 N N . TRP A 1 175 ? -7.895 1.712 -14.856 1.00 87.88 175 TRP A N 1
ATOM 1299 C CA . TRP A 1 175 ? -7.196 2.978 -14.655 1.00 87.88 175 TRP A CA 1
ATOM 1300 C C . TRP A 1 175 ? -7.338 3.883 -15.882 1.00 87.88 175 TRP A C 1
ATOM 1302 O O . TRP A 1 175 ? -6.628 3.725 -16.874 1.00 87.88 175 TRP A O 1
ATOM 1312 N N . GLY A 1 176 ? -8.233 4.866 -15.793 1.00 76.19 176 GLY A N 1
ATOM 1313 C CA . GLY A 1 176 ? -8.417 5.909 -16.811 1.00 76.19 176 GLY A CA 1
ATOM 1314 C C . GLY A 1 176 ? -7.455 7.101 -16.700 1.00 76.19 176 GLY A C 1
ATOM 1315 O O . GLY A 1 176 ? -7.784 8.177 -17.186 1.00 76.19 176 GLY A O 1
ATOM 1316 N N . GLY A 1 177 ? -6.320 6.967 -16.001 1.00 65.31 177 GLY A N 1
ATOM 1317 C CA . GLY A 1 177 ? -5.388 8.078 -15.739 1.00 65.31 177 GLY A CA 1
ATOM 1318 C C . GLY A 1 177 ? -5.863 9.090 -14.682 1.00 65.31 177 GLY A C 1
ATOM 1319 O O . GLY A 1 177 ? -5.244 10.137 -14.518 1.00 65.31 177 GLY A O 1
ATOM 1320 N N . GLY A 1 178 ? -6.958 8.789 -13.973 1.00 62.09 178 GLY A N 1
ATOM 1321 C CA . GLY A 1 178 ? -7.494 9.587 -12.865 1.00 62.09 178 GLY A CA 1
ATOM 1322 C C . GLY A 1 178 ? -6.979 9.155 -11.485 1.00 62.09 178 GLY A C 1
ATOM 1323 O O . GLY A 1 178 ? -5.998 8.418 -11.374 1.00 62.09 178 GLY A O 1
ATOM 1324 N N . ASN A 1 179 ? -7.676 9.603 -10.431 1.00 57.69 179 ASN A N 1
ATOM 1325 C CA . ASN A 1 179 ? -7.336 9.325 -9.030 1.00 57.69 179 ASN A CA 1
ATOM 1326 C C . ASN A 1 179 ? -7.313 7.815 -8.738 1.00 57.69 179 ASN A C 1
ATOM 1328 O O . ASN A 1 179 ? -8.358 7.201 -8.521 1.00 57.69 179 ASN A O 1
ATOM 1332 N N . PHE A 1 180 ? -6.107 7.250 -8.687 1.00 63.91 180 PHE A N 1
ATOM 1333 C CA . PHE A 1 180 ? -5.799 6.041 -7.933 1.00 63.91 180 PHE A CA 1
ATOM 1334 C C . PHE A 1 180 ? -5.333 6.440 -6.537 1.00 63.91 180 PHE A C 1
ATOM 1336 O O . PHE A 1 180 ? -4.430 7.289 -6.407 1.00 63.91 180 PHE A O 1
#